Protein AF-A0AAN4Y7L7-F1 (afdb_monomer)

Sequence (118 aa):
MSIENSLHSRAEALTSLITQHASGAVANISKSRSMRSTVQERDQIQVVINACQELTALLTEPYEWIANAAWGYVDSVALSLVLCLKVHRHVPKNGGTISLVDLAAKTGSSVVLISEVF

pLDDT: mean 86.62, std 9.41, range [56.34, 96.0]

Radius of gyration: 20.12 Å; Cα contacts (8 Å, |Δi|>4): 66; chains: 1; bounding box: 51×25×45 Å

Secondary structure (DSSP, 8-state):
--HHHHHHHHHHHHHHHHHHHHHHHHHHHHH--SSS--HHHHHHHHHHHHHHHHHHHHHS-HHHHHHHHHHHHHHHHHHHHHHHTTGGGTSPTTS----HHHHHHHHT--HHHHHHH-

Nearest PDB structures (foldseek):
  7wh9-assembly1_A-2  TM=8.485E-01  e=1.392E-02  Aspergillus terreus
  6inw-assembly1_A  TM=7.658E-01  e=7.863E-02  Aspergillus flavus NRRL3357
  6zsj-assembly1_C  TM=4.741E-01  e=5.961E+00  Homo sapiens
  6zsi-assembly1_C  TM=3.749E-01  e=5.013E+00  Homo sapiens

InterPro domains:
  IPR036390 Winged helix DNA-binding domain superfamily [SSF46785] (55-110)

Structure (mmCIF, N/CA/C/O backbone):
data_AF-A0AAN4Y7L7-F1
#
_entry.id   AF-A0AAN4Y7L7-F1
#
loop_
_atom_site.group_PDB
_atom_site.id
_atom_site.type_symbol
_atom_site.label_atom_id
_atom_site.label_alt_id
_atom_site.label_comp_id
_atom_site.label_asym_id
_atom_site.label_entity_id
_atom_site.label_seq_id
_atom_site.pdbx_PDB_ins_code
_atom_site.Cartn_x
_atom_site.Cartn_y
_atom_site.Cartn_z
_atom_site.occupancy
_atom_site.B_iso_or_equiv
_atom_site.auth_seq_id
_atom_site.auth_comp_id
_atom_site.auth_asym_id
_atom_site.auth_atom_id
_atom_site.pdbx_PDB_model_num
ATOM 1 N N . MET A 1 1 ? -32.188 10.802 16.224 1.00 57.28 1 MET A N 1
ATOM 2 C CA . MET A 1 1 ? -30.718 10.920 16.111 1.00 57.28 1 MET A CA 1
ATOM 3 C C . MET A 1 1 ? -30.406 10.959 14.621 1.00 57.28 1 MET A C 1
ATOM 5 O O . MET A 1 1 ? -30.832 10.036 13.941 1.00 57.28 1 MET A O 1
ATOM 9 N N . SER A 1 2 ? -29.835 12.050 14.095 1.00 73.00 2 SER A N 1
ATOM 10 C CA . SER A 1 2 ? -29.554 12.165 12.649 1.00 73.00 2 SER A CA 1
ATOM 11 C C . SER A 1 2 ? -28.471 11.163 12.236 1.00 73.00 2 SER A C 1
ATOM 13 O O . SER A 1 2 ? -27.595 10.853 13.046 1.00 73.00 2 SER A O 1
ATOM 15 N N . ILE A 1 3 ? -28.526 10.659 11.001 1.00 72.06 3 ILE A N 1
ATOM 16 C CA . ILE A 1 3 ? -27.544 9.711 10.443 1.00 72.06 3 ILE A CA 1
ATOM 17 C C . ILE A 1 3 ? -26.128 10.304 10.515 1.00 72.06 3 ILE A C 1
ATOM 19 O O . ILE A 1 3 ? -25.196 9.614 10.915 1.00 72.06 3 ILE A O 1
ATOM 23 N N . GLU A 1 4 ? -25.985 11.604 10.262 1.00 72.69 4 GLU A N 1
ATOM 24 C CA . GLU A 1 4 ? -24.710 12.331 10.359 1.00 72.69 4 GLU A CA 1
ATOM 25 C C . GLU A 1 4 ? -24.108 12.287 11.771 1.00 72.69 4 GLU A C 1
ATOM 27 O O . GLU A 1 4 ? -22.928 11.985 11.935 1.00 72.69 4 GLU A O 1
ATOM 32 N N . ASN A 1 5 ? -24.935 12.468 12.808 1.00 74.19 5 ASN A N 1
ATOM 33 C CA . ASN A 1 5 ? -24.483 12.382 14.201 1.00 74.19 5 ASN A CA 1
ATOM 34 C C . ASN A 1 5 ? -24.025 10.962 14.570 1.00 74.19 5 ASN A C 1
ATOM 36 O O . ASN A 1 5 ? -23.200 10.794 15.465 1.00 74.19 5 ASN A O 1
ATOM 40 N N . SER A 1 6 ? -24.557 9.938 13.894 1.00 83.75 6 SER A N 1
ATOM 41 C CA . SER A 1 6 ? -24.141 8.546 14.077 1.00 83.75 6 SER A CA 1
ATOM 42 C C . SER A 1 6 ? -22.867 8.192 13.308 1.00 83.75 6 SER A C 1
ATOM 44 O O . SER A 1 6 ? -22.141 7.304 13.743 1.00 83.75 6 SER A O 1
ATOM 46 N N . LE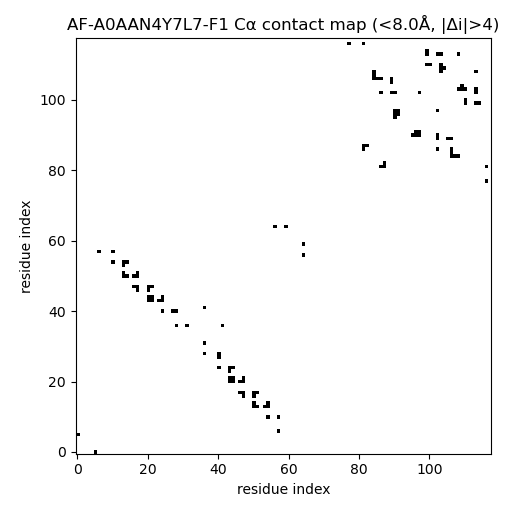U A 1 7 ? -22.607 8.821 12.161 1.00 86.06 7 LEU A N 1
ATOM 47 C CA . LEU A 1 7 ? -21.371 8.617 11.400 1.00 86.06 7 LEU A CA 1
ATOM 48 C C . LEU A 1 7 ? -20.197 9.302 12.100 1.00 86.06 7 LEU A C 1
ATOM 50 O O . LEU A 1 7 ? -19.146 8.692 12.276 1.00 86.06 7 LEU A O 1
ATOM 54 N N . HIS A 1 8 ? -20.413 10.529 12.575 1.00 88.44 8 HIS A N 1
ATOM 55 C CA . HIS A 1 8 ? -19.411 11.292 13.310 1.00 88.44 8 HIS A CA 1
ATOM 56 C C . HIS A 1 8 ? -18.961 10.567 14.587 1.00 88.44 8 HIS A C 1
ATOM 58 O O . HIS A 1 8 ? -17.769 10.339 14.775 1.00 88.44 8 HIS A O 1
ATOM 64 N N . SER A 1 9 ? -19.905 10.095 15.408 1.00 92.00 9 SER A N 1
ATOM 65 C CA . SER A 1 9 ? -19.580 9.365 16.641 1.00 92.00 9 SER A CA 1
ATOM 66 C C . SER A 1 9 ? -18.850 8.041 16.385 1.00 92.00 9 SER A C 1
ATOM 68 O O . SER A 1 9 ? -17.968 7.656 17.153 1.00 92.00 9 SER A O 1
ATOM 70 N N . ARG A 1 10 ? -19.173 7.345 15.286 1.00 92.00 10 ARG A N 1
ATOM 71 C CA . ARG A 1 10 ? -18.453 6.134 14.864 1.00 92.00 10 ARG A CA 1
ATOM 72 C C . ARG A 1 10 ? -17.027 6.442 14.414 1.00 92.00 10 ARG A C 1
ATOM 74 O O . ARG A 1 10 ? -16.114 5.716 14.799 1.00 92.00 10 ARG A O 1
ATOM 81 N N . ALA A 1 11 ? -16.821 7.513 13.649 1.00 92.56 11 ALA A N 1
ATOM 82 C CA . ALA A 1 11 ? -15.489 7.937 13.224 1.00 92.56 11 ALA A CA 1
ATOM 83 C C . ALA A 1 11 ? -14.602 8.319 14.423 1.00 92.56 11 ALA A C 1
ATOM 85 O O . ALA A 1 11 ? -13.437 7.916 14.489 1.00 92.56 11 ALA A O 1
ATOM 86 N N . GLU A 1 12 ? -15.158 9.028 15.409 1.00 94.06 12 GLU A N 1
ATOM 87 C CA . GLU A 1 12 ? -14.462 9.363 16.658 1.00 94.06 12 GLU A CA 1
ATOM 88 C C . GLU A 1 12 ? -14.079 8.111 17.457 1.00 94.06 12 GLU A C 1
ATOM 90 O O . GLU A 1 12 ? -12.934 7.983 17.899 1.00 94.06 12 GLU A O 1
ATOM 95 N N . ALA A 1 13 ? -15.003 7.156 17.599 1.00 93.75 13 ALA A N 1
ATOM 96 C CA . ALA A 1 13 ? -14.748 5.903 18.304 1.00 93.75 13 ALA A CA 1
ATOM 97 C C . ALA A 1 13 ? -13.625 5.086 17.641 1.00 93.75 13 ALA A C 1
ATOM 99 O O . ALA A 1 13 ? -12.712 4.621 18.328 1.00 93.75 13 ALA A O 1
ATOM 100 N N . LEU A 1 14 ? -13.646 4.962 16.310 1.00 94.19 14 LEU A N 1
ATOM 101 C CA . LEU A 1 14 ? -12.600 4.273 15.547 1.00 94.19 14 LEU A CA 1
ATOM 102 C C . LEU A 1 14 ? -11.245 4.975 15.685 1.00 94.19 14 LEU A C 1
ATOM 104 O O . LEU A 1 14 ? -10.235 4.320 15.933 1.00 94.19 14 LEU A O 1
ATOM 108 N N . THR A 1 15 ? -11.220 6.307 15.615 1.00 93.75 15 THR A N 1
ATOM 109 C CA . THR A 1 15 ? -9.993 7.107 15.782 1.00 93.75 15 THR A CA 1
ATOM 110 C C . THR A 1 15 ? -9.391 6.946 17.180 1.00 93.75 15 THR A C 1
ATOM 112 O O . THR A 1 15 ? -8.173 6.797 17.332 1.00 93.75 15 THR A O 1
ATOM 115 N N . SER A 1 16 ? -10.236 6.931 18.214 1.00 94.06 16 SER A N 1
ATOM 116 C CA . SER A 1 16 ? -9.814 6.686 19.597 1.00 94.06 16 SER A CA 1
ATOM 117 C C . SER A 1 16 ? -9.188 5.297 19.752 1.00 94.06 16 SER A C 1
ATOM 119 O O . SER A 1 16 ? -8.088 5.158 20.294 1.00 94.06 16 SER A O 1
ATOM 121 N N . LEU A 1 17 ? -9.836 4.278 19.184 1.00 93.06 17 LEU A N 1
ATOM 122 C CA . LEU A 1 17 ? -9.386 2.891 19.239 1.00 93.06 17 LEU A CA 1
ATOM 123 C C . LEU A 1 17 ? -8.055 2.692 18.492 1.00 93.06 17 LEU A C 1
ATOM 125 O O . LEU A 1 17 ? -7.135 2.079 19.041 1.00 93.06 17 LEU A O 1
ATOM 129 N N . ILE A 1 18 ? -7.897 3.288 17.305 1.00 93.88 18 ILE A N 1
ATOM 130 C CA . ILE A 1 18 ? -6.621 3.321 16.569 1.00 93.88 18 ILE A CA 1
ATOM 131 C C . ILE A 1 18 ? -5.523 3.929 17.446 1.00 93.88 18 ILE A C 1
ATOM 133 O O . ILE A 1 18 ? -4.469 3.322 17.626 1.00 93.88 18 ILE A O 1
ATOM 137 N N . THR A 1 19 ? -5.778 5.096 18.039 1.00 92.94 19 THR A N 1
ATOM 138 C CA . THR A 1 19 ? -4.787 5.826 18.845 1.00 92.94 19 THR A CA 1
ATOM 139 C C . THR A 1 19 ? -4.348 5.023 20.072 1.00 92.94 19 THR A C 1
ATOM 141 O O . THR A 1 19 ? -3.149 4.912 20.354 1.00 92.94 19 THR A O 1
ATOM 144 N N . GLN A 1 20 ? -5.302 4.420 20.787 1.00 90.62 20 GLN A N 1
ATOM 145 C CA . GLN A 1 20 ? -5.043 3.630 21.990 1.00 90.62 20 GLN A CA 1
ATOM 146 C C . GLN A 1 20 ? -4.214 2.379 21.677 1.00 90.62 20 GLN A C 1
ATOM 148 O O . GLN A 1 20 ? -3.202 2.116 22.335 1.00 90.62 20 GLN A O 1
ATOM 153 N N . HIS A 1 21 ? -4.620 1.610 20.666 1.00 88.88 21 HIS A N 1
ATOM 154 C CA . HIS A 1 21 ? -3.964 0.349 20.332 1.00 88.88 21 HIS A CA 1
ATOM 155 C C . HIS A 1 21 ? -2.628 0.553 19.610 1.00 88.88 21 HIS A C 1
ATOM 157 O O . HIS A 1 21 ? -1.685 -0.187 19.888 1.00 88.88 21 HIS A O 1
ATOM 163 N N . ALA A 1 22 ? -2.490 1.586 18.772 1.00 89.00 22 ALA A N 1
ATOM 164 C CA . ALA A 1 22 ? -1.215 1.931 18.143 1.00 89.00 22 ALA A CA 1
ATOM 165 C C . ALA A 1 22 ? -0.172 2.353 19.187 1.00 89.00 22 ALA A C 1
ATOM 167 O O . ALA A 1 22 ? 0.959 1.869 19.159 1.00 89.00 22 ALA A O 1
ATOM 168 N N . SER A 1 23 ? -0.561 3.181 20.163 1.00 85.56 23 SER A N 1
ATOM 169 C CA . SER A 1 23 ? 0.328 3.582 21.262 1.00 85.56 23 SER A CA 1
ATOM 170 C C . SER A 1 23 ? 0.777 2.379 22.100 1.00 85.56 23 SER A C 1
ATOM 172 O O . SER A 1 23 ? 1.958 2.257 22.433 1.00 85.56 23 SER A O 1
ATOM 174 N N . GLY A 1 24 ? -0.145 1.455 22.397 1.00 79.88 24 GLY A N 1
ATOM 175 C CA . GLY A 1 24 ? 0.162 0.200 23.090 1.00 79.88 24 GLY A CA 1
ATOM 176 C C . GLY A 1 24 ? 1.133 -0.689 22.308 1.00 79.88 24 GLY A C 1
ATOM 177 O O . GLY A 1 24 ? 2.124 -1.157 22.872 1.00 79.88 24 GLY A O 1
ATOM 178 N N . ALA A 1 25 ? 0.903 -0.852 21.003 1.00 80.44 25 ALA A N 1
ATOM 179 C CA . ALA A 1 25 ? 1.765 -1.641 20.129 1.00 80.44 25 ALA A CA 1
ATOM 180 C C . ALA A 1 25 ? 3.182 -1.051 20.046 1.00 80.44 25 ALA A C 1
ATOM 182 O O . ALA A 1 25 ? 4.160 -1.777 20.215 1.00 80.44 25 ALA A O 1
ATOM 183 N N . VAL A 1 26 ? 3.313 0.269 19.874 1.00 82.06 26 VAL A N 1
ATOM 184 C CA . VAL A 1 26 ? 4.614 0.961 19.825 1.00 82.06 26 VAL A CA 1
ATOM 185 C C . VAL A 1 26 ? 5.377 0.810 21.143 1.00 82.06 26 VAL A C 1
ATOM 187 O O . VAL A 1 26 ? 6.579 0.522 21.136 1.00 82.06 26 VAL A O 1
ATOM 190 N N . ALA A 1 27 ? 4.696 0.949 22.283 1.00 79.81 27 ALA A N 1
ATOM 191 C CA . ALA A 1 27 ? 5.309 0.772 23.597 1.00 79.81 27 ALA A CA 1
ATOM 192 C C . ALA A 1 27 ? 5.824 -0.662 23.820 1.00 79.81 27 ALA A C 1
ATOM 194 O O . ALA A 1 27 ? 6.870 -0.845 24.446 1.00 79.81 27 ALA A O 1
ATOM 195 N N . ASN A 1 28 ? 5.118 -1.667 23.299 1.00 74.00 28 ASN A N 1
ATOM 196 C CA . ASN A 1 28 ? 5.505 -3.074 23.400 1.00 74.00 28 ASN A CA 1
ATOM 197 C C . ASN A 1 28 ? 6.671 -3.415 22.460 1.00 74.00 28 ASN A C 1
ATOM 199 O O . ASN A 1 28 ? 7.673 -3.964 22.916 1.00 74.00 28 ASN A O 1
ATOM 203 N N . ILE A 1 29 ? 6.622 -2.963 21.201 1.00 73.94 29 ILE A N 1
ATOM 204 C CA . ILE A 1 29 ? 7.714 -3.123 20.224 1.00 73.94 29 ILE A CA 1
ATOM 205 C C . ILE A 1 29 ? 9.013 -2.491 20.741 1.00 73.94 29 ILE A C 1
ATOM 207 O O . ILE A 1 29 ? 10.087 -3.068 20.596 1.00 73.94 29 ILE A O 1
ATOM 211 N N . SER A 1 30 ? 8.922 -1.335 21.406 1.00 68.75 30 SER A N 1
ATOM 212 C CA . SER A 1 30 ? 10.088 -0.635 21.964 1.00 68.75 30 SER A CA 1
ATOM 213 C C . SER A 1 30 ? 10.741 -1.382 23.138 1.00 68.75 30 SER A C 1
ATOM 215 O O . SER A 1 30 ? 11.923 -1.185 23.417 1.00 68.75 30 SER A O 1
ATOM 217 N N . LYS A 1 31 ? 9.987 -2.240 23.839 1.00 68.69 31 LYS A N 1
ATOM 218 C CA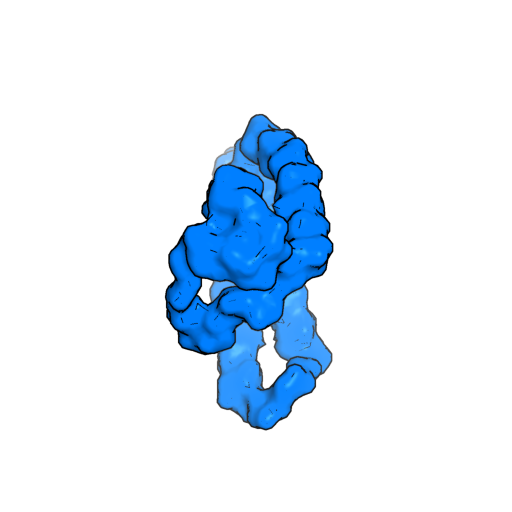 . LYS A 1 31 ? 10.472 -3.068 24.960 1.00 68.69 31 LYS A CA 1
ATOM 219 C C . LYS A 1 31 ? 10.955 -4.447 24.499 1.00 68.69 31 LYS A C 1
ATOM 221 O O . LYS A 1 31 ? 11.840 -5.032 25.127 1.00 68.69 31 LYS A O 1
ATOM 226 N N . SER A 1 32 ? 10.403 -4.959 23.404 1.00 61.59 32 SER A N 1
ATOM 227 C CA . SER A 1 32 ? 10.725 -6.264 22.831 1.00 61.59 32 SER A CA 1
ATOM 228 C C . SER A 1 32 ? 12.052 -6.221 22.057 1.00 61.59 32 SER A C 1
ATOM 230 O O . SER A 1 32 ? 12.125 -5.779 20.918 1.00 61.59 32 SER A O 1
ATOM 232 N N . ARG A 1 33 ? 13.138 -6.748 22.645 1.00 56.97 33 ARG A N 1
ATOM 233 C CA . ARG A 1 33 ? 14.476 -6.858 22.006 1.00 56.97 33 ARG A CA 1
ATOM 234 C C . ARG A 1 33 ? 14.573 -7.941 20.911 1.00 56.97 33 ARG A C 1
ATOM 236 O O . ARG A 1 33 ? 15.670 -8.266 20.463 1.00 56.97 33 ARG A O 1
ATOM 243 N N . SER A 1 34 ? 13.449 -8.545 20.528 1.00 57.97 34 SER A N 1
ATOM 244 C CA . SER A 1 34 ? 13.355 -9.704 19.637 1.00 57.97 34 SER A CA 1
ATOM 245 C C . SER A 1 34 ? 12.479 -9.372 18.432 1.00 57.97 34 SER A C 1
ATOM 247 O O . SER A 1 34 ? 11.384 -8.848 18.592 1.00 57.97 34 SER A O 1
ATOM 249 N N . MET A 1 35 ? 12.918 -9.756 17.228 1.00 56.34 35 MET A N 1
ATOM 250 C CA . MET A 1 35 ? 12.135 -9.658 15.981 1.00 56.34 35 MET A CA 1
ATOM 251 C C . MET A 1 35 ? 10.846 -10.504 15.985 1.00 56.34 35 MET A C 1
ATOM 253 O O . MET A 1 35 ? 10.070 -10.462 15.030 1.00 56.34 35 MET A O 1
ATOM 257 N N . ARG A 1 36 ? 10.611 -11.312 17.027 1.00 57.53 36 ARG A N 1
ATOM 258 C CA . ARG A 1 36 ? 9.393 -12.108 17.175 1.00 57.53 36 ARG A CA 1
ATOM 259 C C . ARG A 1 36 ? 8.373 -11.335 17.995 1.00 57.53 36 ARG A C 1
ATOM 261 O O . ARG A 1 36 ? 8.463 -11.299 19.218 1.00 57.53 36 ARG A O 1
ATOM 268 N N . SER A 1 37 ? 7.396 -10.772 17.292 1.00 63.06 37 SER A N 1
ATOM 269 C CA . SER A 1 37 ? 6.251 -10.138 17.930 1.00 63.06 37 SER A CA 1
ATOM 270 C C . SER A 1 37 ? 5.486 -11.138 18.804 1.00 63.06 37 SER A C 1
ATOM 272 O O . SER A 1 37 ? 5.278 -12.290 18.397 1.00 63.06 37 SER A O 1
ATOM 274 N N . THR A 1 38 ? 5.105 -10.713 20.009 1.00 75.50 38 THR A N 1
ATOM 275 C CA . THR A 1 38 ? 4.286 -11.524 20.922 1.00 75.50 38 THR A CA 1
ATOM 276 C C . THR A 1 38 ? 2.860 -11.672 20.381 1.00 75.50 38 THR A C 1
ATOM 278 O O . THR A 1 38 ? 2.414 -10.879 19.556 1.00 75.50 38 THR A O 1
ATOM 281 N N . VAL A 1 39 ? 2.117 -12.691 20.830 1.00 76.81 39 VAL A N 1
ATOM 282 C CA . VAL A 1 39 ? 0.702 -12.870 20.434 1.00 76.81 39 VAL A CA 1
ATOM 283 C C . VAL A 1 39 ? -0.108 -11.604 20.743 1.00 76.81 39 VAL A C 1
ATOM 285 O O . VAL A 1 39 ? -0.818 -11.105 19.881 1.00 76.81 39 VAL A O 1
ATOM 288 N N . GLN A 1 40 ? 0.119 -11.009 21.916 1.00 78.12 40 GLN A N 1
ATOM 289 C CA . GLN A 1 40 ? -0.550 -9.785 22.354 1.00 78.12 40 GLN A CA 1
ATOM 290 C C . GLN A 1 40 ? -0.248 -8.566 21.465 1.00 78.12 40 GLN A C 1
ATOM 292 O O . GLN A 1 40 ? -1.134 -7.755 21.209 1.00 78.12 40 GLN A O 1
ATOM 297 N N . GLU A 1 41 ? 0.985 -8.420 20.979 1.00 79.00 41 GLU A N 1
ATOM 298 C CA . GLU A 1 41 ? 1.341 -7.354 20.034 1.00 79.00 41 GLU A CA 1
ATOM 299 C C . GLU A 1 41 ? 0.650 -7.540 18.680 1.00 79.00 41 GLU A C 1
ATOM 301 O O . GLU A 1 41 ? 0.149 -6.572 18.111 1.00 79.00 41 GLU A O 1
ATOM 306 N N . ARG A 1 42 ? 0.581 -8.778 18.172 1.00 82.31 42 ARG A N 1
ATOM 307 C CA . ARG A 1 42 ? -0.133 -9.078 16.922 1.00 82.31 42 ARG A CA 1
ATOM 308 C C . ARG A 1 42 ? -1.616 -8.773 17.037 1.00 82.31 42 ARG A C 1
ATOM 310 O O . ARG A 1 42 ? -2.170 -8.184 16.115 1.00 82.31 42 ARG A O 1
ATOM 317 N N . ASP A 1 43 ? -2.225 -9.110 18.167 1.00 86.56 43 ASP A N 1
ATOM 318 C CA . ASP A 1 43 ? -3.633 -8.816 18.422 1.00 86.56 43 ASP A CA 1
ATOM 319 C C . ASP A 1 43 ? -3.876 -7.300 18.454 1.00 86.56 43 ASP A C 1
ATOM 321 O O . ASP A 1 43 ? -4.805 -6.808 17.818 1.00 86.56 43 ASP A O 1
ATOM 325 N N . GLN A 1 44 ? -3.002 -6.529 19.115 1.00 85.19 44 GLN A N 1
ATOM 326 C CA . GLN A 1 44 ? -3.088 -5.063 19.112 1.00 85.19 44 GLN A CA 1
ATOM 327 C C . GLN A 1 44 ? -2.936 -4.472 17.707 1.00 85.19 44 GLN A C 1
ATOM 329 O O . GLN A 1 44 ? -3.708 -3.591 17.335 1.00 85.19 44 GLN A O 1
ATOM 334 N N . ILE A 1 45 ? -1.982 -4.967 16.916 1.00 87.62 45 ILE A N 1
ATOM 335 C CA . ILE A 1 45 ? -1.785 -4.536 15.525 1.00 87.62 45 ILE A CA 1
ATOM 336 C C . ILE A 1 45 ? -3.013 -4.877 14.676 1.00 87.62 45 ILE A C 1
ATOM 338 O O . ILE A 1 45 ? -3.472 -4.037 13.907 1.00 87.62 45 ILE A O 1
ATOM 342 N N . GLN A 1 46 ? -3.586 -6.071 14.833 1.00 90.56 46 GLN A N 1
ATOM 343 C CA . GLN A 1 46 ? -4.763 -6.483 14.071 1.00 90.56 46 GLN A CA 1
ATOM 344 C C . GLN A 1 46 ? -5.984 -5.617 14.394 1.00 90.56 46 GLN A C 1
ATOM 346 O O . GLN A 1 46 ? -6.732 -5.251 13.490 1.00 90.56 46 GLN A O 1
ATOM 351 N N . VAL A 1 47 ? -6.165 -5.244 15.664 1.00 92.00 47 VAL A N 1
ATOM 352 C CA . VAL A 1 47 ? -7.221 -4.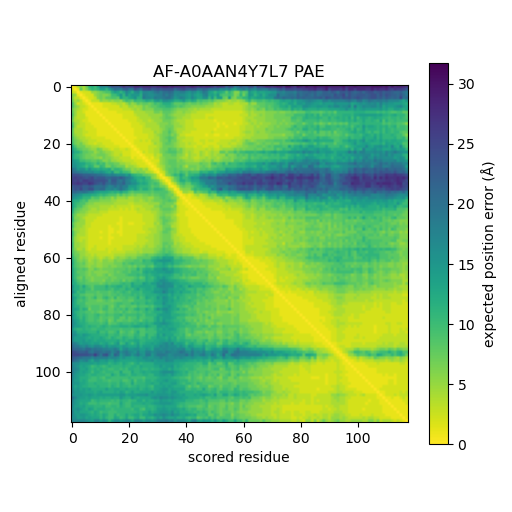314 16.086 1.00 92.00 47 VAL A CA 1
ATOM 353 C C . VAL A 1 47 ? -7.058 -2.950 15.407 1.00 92.00 47 VAL A C 1
ATOM 355 O O . VAL A 1 47 ? -8.037 -2.413 14.892 1.00 92.00 47 VAL A O 1
ATOM 358 N N . VAL A 1 48 ? -5.831 -2.423 15.326 1.00 92.88 48 VAL A N 1
ATOM 359 C CA . VAL A 1 48 ? -5.545 -1.174 14.595 1.00 92.88 48 VAL A CA 1
ATOM 360 C C . VAL A 1 48 ? -5.864 -1.317 13.108 1.00 92.88 48 VAL A C 1
ATOM 362 O O . VAL A 1 48 ? -6.534 -0.454 12.552 1.00 92.88 48 VAL A O 1
ATOM 365 N N . ILE A 1 49 ? -5.426 -2.406 12.467 1.00 92.88 49 ILE A N 1
ATOM 366 C CA . ILE A 1 49 ? -5.681 -2.656 11.040 1.00 92.88 49 ILE A CA 1
ATOM 367 C C . ILE A 1 49 ? -7.184 -2.664 10.756 1.00 92.88 49 ILE A C 1
ATOM 369 O O . ILE A 1 49 ? -7.636 -1.953 9.861 1.00 92.88 49 ILE A O 1
ATOM 373 N N . ASN A 1 50 ? -7.956 -3.422 11.535 1.00 94.06 50 ASN A N 1
ATOM 374 C CA . ASN A 1 50 ? -9.399 -3.537 11.342 1.00 94.06 50 ASN A CA 1
ATOM 375 C C . ASN A 1 50 ? -10.100 -2.185 11.531 1.00 94.06 50 ASN A C 1
ATOM 377 O O . ASN A 1 50 ? -10.973 -1.827 10.745 1.00 94.06 50 ASN A O 1
ATOM 381 N N . ALA A 1 51 ? -9.695 -1.412 12.541 1.00 92.94 51 ALA A N 1
ATOM 382 C CA . ALA A 1 51 ? -10.277 -0.101 12.801 1.00 92.94 51 ALA A CA 1
ATOM 383 C C . ALA A 1 51 ? -9.936 0.922 11.709 1.00 92.94 51 ALA A C 1
ATOM 385 O O . ALA A 1 51 ? -10.802 1.696 11.311 1.00 92.94 51 ALA A O 1
ATOM 386 N N . CYS A 1 52 ? -8.710 0.896 11.176 1.00 94.12 52 CYS A N 1
ATOM 387 C CA . CYS A 1 52 ? -8.340 1.698 10.012 1.00 94.12 52 CYS A CA 1
ATOM 388 C C . CYS A 1 52 ? -9.172 1.314 8.785 1.00 94.12 52 CYS A C 1
ATOM 390 O O . CYS A 1 52 ? -9.678 2.196 8.103 1.00 94.12 52 CYS A O 1
ATOM 392 N N . GLN A 1 53 ? -9.355 0.016 8.523 1.00 91.44 53 GLN A N 1
ATOM 393 C CA . GLN A 1 53 ? -10.175 -0.461 7.405 1.00 91.44 53 GLN A CA 1
ATOM 394 C C . GLN A 1 53 ? -11.637 -0.023 7.536 1.00 91.44 53 GLN A C 1
ATOM 396 O O . GLN A 1 53 ? -12.221 0.435 6.556 1.00 91.44 53 GLN A O 1
ATOM 401 N N . GLU A 1 54 ? -12.221 -0.122 8.734 1.00 92.50 54 GLU A N 1
ATOM 402 C CA . GLU A 1 54 ? -13.588 0.346 8.978 1.00 92.50 54 GLU A CA 1
ATOM 403 C C . GLU A 1 54 ? -13.694 1.867 8.826 1.00 92.50 54 GLU A C 1
ATOM 405 O O . GLU A 1 54 ? -14.641 2.353 8.211 1.00 92.50 54 GLU A O 1
ATOM 410 N N . LEU A 1 55 ? -12.709 2.622 9.321 1.00 92.62 55 LEU A N 1
ATOM 411 C CA . LEU A 1 55 ? -12.681 4.075 9.178 1.00 92.62 55 LEU A CA 1
ATOM 412 C C . LEU A 1 55 ? -12.558 4.489 7.708 1.00 92.62 55 LEU A C 1
ATOM 414 O O . LEU A 1 55 ? -13.284 5.374 7.269 1.00 92.62 55 LEU A O 1
ATOM 418 N N . THR A 1 56 ? -11.702 3.825 6.926 1.00 90.25 56 THR A N 1
ATOM 419 C CA . THR A 1 56 ? -11.620 4.035 5.476 1.00 90.25 56 THR A CA 1
ATOM 420 C C . THR A 1 56 ? -12.964 3.737 4.820 1.00 90.25 56 THR A C 1
ATOM 422 O O . THR A 1 56 ? -13.488 4.591 4.121 1.00 90.25 56 THR A O 1
ATOM 425 N N . ALA A 1 57 ? -13.584 2.590 5.104 1.00 87.88 57 ALA A N 1
ATOM 426 C CA . ALA A 1 57 ? -14.889 2.247 4.537 1.00 87.88 57 ALA A CA 1
ATOM 427 C C . ALA A 1 57 ? -16.004 3.240 4.918 1.00 87.88 57 AL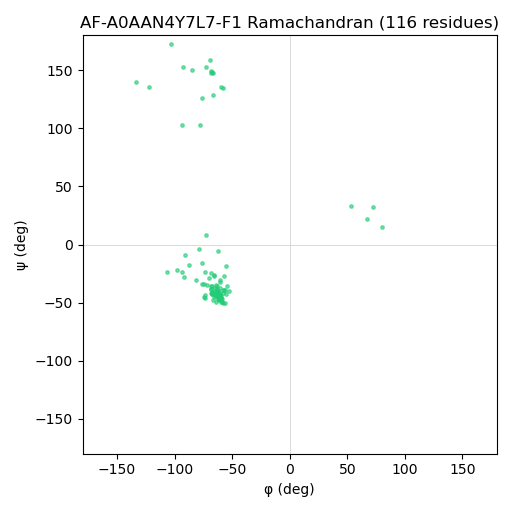A A C 1
ATOM 429 O O . ALA A 1 57 ? -16.938 3.430 4.145 1.00 87.88 57 ALA A O 1
ATOM 430 N N . LEU A 1 58 ? -15.915 3.864 6.096 1.00 90.00 58 LEU A N 1
ATOM 431 C CA . LEU A 1 58 ? -16.865 4.875 6.561 1.00 90.00 58 LEU A CA 1
ATOM 432 C C . LEU A 1 58 ? -16.690 6.225 5.850 1.00 90.00 58 LEU A C 1
ATOM 434 O O . LEU A 1 58 ? -17.670 6.944 5.676 1.00 90.00 58 LEU A O 1
ATOM 438 N N . LEU A 1 59 ? -15.450 6.580 5.503 1.00 89.00 59 LEU A N 1
ATOM 439 C CA . LEU A 1 59 ? -15.083 7.889 4.953 1.00 89.00 59 LEU A CA 1
ATOM 440 C C . LEU A 1 59 ? -14.964 7.904 3.425 1.00 89.00 59 LEU A C 1
ATOM 442 O O . LEU A 1 59 ? -15.016 8.976 2.833 1.00 89.00 59 LEU A O 1
ATOM 446 N N . THR A 1 60 ? -14.760 6.750 2.790 1.00 89.00 60 THR A N 1
ATOM 447 C CA . THR A 1 60 ? -14.619 6.637 1.337 1.00 89.00 60 THR A CA 1
ATOM 448 C C . THR A 1 60 ? -15.978 6.748 0.661 1.00 89.00 60 THR A C 1
ATOM 450 O O . THR A 1 60 ? -16.899 5.981 0.951 1.00 89.00 60 THR A O 1
ATOM 453 N N . GLU A 1 61 ? -16.087 7.664 -0.295 1.00 88.75 61 GLU A N 1
ATOM 454 C CA . GLU A 1 61 ? -17.297 7.790 -1.099 1.00 88.75 61 GLU A CA 1
ATOM 455 C C . GLU A 1 61 ? -17.486 6.550 -1.995 1.00 88.75 61 GLU A C 1
ATOM 457 O O . GLU A 1 61 ? -16.506 5.974 -2.481 1.00 88.75 61 GLU A O 1
ATOM 462 N N . PRO A 1 62 ? -18.725 6.124 -2.305 1.00 85.56 62 PRO A N 1
ATOM 463 C CA . PRO A 1 62 ? -18.958 4.901 -3.077 1.00 85.56 62 PRO A CA 1
ATOM 464 C C . PRO A 1 62 ? -18.225 4.845 -4.427 1.00 85.56 62 PRO A C 1
ATOM 466 O O . PRO A 1 62 ? -17.769 3.779 -4.843 1.00 85.56 62 PRO A O 1
ATOM 469 N N . TYR A 1 63 ? -18.081 5.983 -5.115 1.00 87.06 63 TYR A N 1
ATOM 470 C CA . TYR A 1 63 ? -17.364 6.047 -6.393 1.00 87.06 63 TYR A CA 1
ATOM 471 C C . TYR A 1 63 ? -15.847 5.888 -6.222 1.00 87.06 63 TYR A C 1
ATOM 473 O O . TYR A 1 63 ? -15.204 5.249 -7.054 1.00 87.06 63 TYR A O 1
ATOM 481 N N . GLU A 1 64 ? -15.282 6.409 -5.131 1.00 89.44 64 GLU A N 1
ATOM 482 C CA . GLU A 1 64 ? -13.871 6.227 -4.784 1.00 89.44 64 GLU A CA 1
ATOM 483 C C . GLU A 1 64 ? -13.595 4.773 -4.414 1.00 89.44 64 GLU A C 1
ATOM 485 O O . GLU A 1 64 ? -12.576 4.219 -4.817 1.00 89.44 64 GLU A O 1
ATOM 490 N N . TRP A 1 65 ? -14.523 4.116 -3.712 1.00 84.88 65 TRP A N 1
ATOM 491 C CA . TRP A 1 65 ? -14.386 2.701 -3.370 1.00 84.88 65 TRP A CA 1
ATOM 492 C C . TRP A 1 65 ? -14.306 1.821 -4.622 1.00 84.88 65 TRP A C 1
ATOM 494 O O . TRP A 1 65 ? -13.411 0.982 -4.733 1.00 84.88 65 TRP A O 1
ATOM 504 N N . ILE A 1 66 ? -15.195 2.047 -5.596 1.00 85.19 66 ILE A N 1
ATOM 505 C CA . ILE A 1 66 ? -15.186 1.317 -6.873 1.00 85.19 66 ILE A CA 1
ATOM 506 C C . ILE A 1 66 ? -13.897 1.606 -7.652 1.00 85.19 66 ILE A C 1
ATOM 508 O O . ILE A 1 66 ? -13.291 0.680 -8.195 1.00 85.19 66 ILE A O 1
ATOM 512 N N . ALA A 1 67 ? -13.455 2.866 -7.690 1.00 86.31 67 ALA A N 1
ATOM 513 C CA . ALA A 1 67 ? -12.207 3.239 -8.347 1.00 86.31 67 ALA A CA 1
ATOM 514 C C . ALA A 1 67 ? -10.998 2.550 -7.695 1.00 86.31 67 ALA A C 1
ATOM 516 O O . ALA A 1 67 ? -10.198 1.939 -8.396 1.00 86.31 67 ALA A O 1
ATOM 517 N N . ASN A 1 68 ? -10.897 2.569 -6.365 1.00 85.44 68 ASN A N 1
ATOM 518 C CA . ASN A 1 68 ? -9.823 1.912 -5.616 1.00 85.44 68 ASN A CA 1
ATOM 519 C C . ASN A 1 68 ? -9.820 0.395 -5.839 1.00 85.44 68 ASN A C 1
ATOM 521 O O . ASN A 1 68 ? -8.762 -0.203 -6.034 1.00 85.44 68 ASN A O 1
ATOM 525 N N . ALA A 1 69 ? -10.998 -0.234 -5.874 1.00 84.06 69 ALA A N 1
ATOM 526 C CA . ALA A 1 69 ? -11.118 -1.653 -6.189 1.00 84.06 69 ALA A CA 1
ATOM 527 C C . ALA A 1 69 ? -10.621 -1.973 -7.612 1.00 84.06 69 ALA A C 1
ATOM 529 O O . ALA A 1 69 ? -9.938 -2.977 -7.810 1.00 84.06 69 ALA A O 1
ATOM 530 N N . ALA A 1 70 ? -10.918 -1.115 -8.593 1.00 85.00 70 ALA A N 1
ATOM 531 C CA . ALA A 1 70 ? -10.418 -1.261 -9.959 1.00 85.00 70 ALA A CA 1
ATOM 532 C C . ALA A 1 70 ? -8.893 -1.053 -10.047 1.00 85.00 70 ALA A C 1
ATOM 534 O O . ALA A 1 70 ? -8.204 -1.823 -10.720 1.00 85.00 70 ALA A O 1
ATOM 535 N N . TRP A 1 71 ? -8.352 -0.070 -9.321 1.00 86.56 71 TRP A N 1
ATOM 536 C CA . TRP A 1 71 ? -6.911 0.181 -9.234 1.00 86.56 71 TRP A CA 1
ATOM 537 C C . TRP A 1 71 ? -6.140 -0.950 -8.551 1.00 86.56 71 TRP A C 1
ATOM 539 O O . TRP A 1 71 ? -4.995 -1.202 -8.917 1.00 86.56 71 TRP A O 1
ATOM 549 N N . GLY A 1 72 ? -6.775 -1.722 -7.666 1.00 86.62 72 GLY A N 1
ATOM 550 C CA . GLY A 1 72 ? -6.141 -2.877 -7.022 1.00 86.62 72 GLY A CA 1
ATOM 551 C C . GLY A 1 72 ? -5.596 -3.930 -8.003 1.00 86.62 72 GLY A C 1
ATOM 552 O O . GLY A 1 72 ? -4.618 -4.615 -7.698 1.00 86.62 72 GLY A O 1
ATOM 553 N N . TYR A 1 73 ? -6.166 -4.049 -9.211 1.00 86.56 73 TYR A N 1
ATOM 554 C CA . TYR A 1 73 ? -5.582 -4.894 -10.262 1.00 86.56 73 TYR A CA 1
ATOM 555 C C . TYR A 1 73 ? -4.250 -4.334 -10.780 1.00 86.56 73 TYR A C 1
ATOM 557 O O . TYR A 1 73 ? -3.295 -5.089 -10.971 1.00 86.56 73 TYR A O 1
ATOM 565 N N . VAL A 1 74 ? -4.172 -3.015 -10.973 1.00 88.12 74 VAL A N 1
ATOM 566 C CA . VAL A 1 74 ? -2.953 -2.327 -11.420 1.00 88.12 74 VAL A CA 1
ATOM 567 C C . VAL A 1 74 ? -1.845 -2.494 -10.382 1.00 88.12 74 VAL A C 1
ATOM 569 O O . VAL A 1 74 ? -0.734 -2.866 -10.756 1.00 88.12 74 VAL A O 1
ATOM 572 N N . ASP A 1 75 ? -2.165 -2.365 -9.092 1.00 90.69 75 ASP A N 1
ATOM 573 C CA . ASP A 1 75 ? -1.219 -2.630 -7.999 1.00 90.69 75 ASP A CA 1
ATOM 574 C C . ASP A 1 75 ? -0.672 -4.063 -8.048 1.00 90.69 75 ASP A C 1
ATOM 576 O O . ASP A 1 75 ? 0.525 -4.296 -7.870 1.00 90.69 75 ASP A O 1
ATOM 580 N N . SER A 1 76 ? -1.533 -5.045 -8.334 1.00 90.69 76 SER A N 1
ATOM 581 C CA . SER A 1 76 ? -1.124 -6.448 -8.454 1.00 90.69 76 SER A CA 1
ATOM 582 C C . SER A 1 76 ? -0.158 -6.672 -9.623 1.00 90.69 76 SER A C 1
ATOM 584 O O . SER A 1 76 ? 0.859 -7.357 -9.470 1.00 90.69 76 SER A O 1
ATOM 586 N N . VAL A 1 77 ? -0.431 -6.059 -10.778 1.00 91.38 77 VAL A N 1
ATOM 587 C CA . VAL A 1 77 ? 0.446 -6.124 -11.956 1.00 91.38 77 VAL A CA 1
ATOM 588 C C . VAL A 1 77 ? 1.778 -5.423 -11.684 1.00 91.38 77 VAL A C 1
ATOM 590 O O . VAL A 1 77 ? 2.831 -6.001 -11.966 1.00 91.38 77 VAL A O 1
ATOM 593 N N . ALA A 1 78 ? 1.755 -4.233 -11.082 1.00 91.94 78 ALA A N 1
ATOM 594 C CA . ALA A 1 78 ? 2.953 -3.496 -10.690 1.00 91.94 78 ALA A CA 1
ATOM 595 C C . ALA A 1 78 ? 3.818 -4.317 -9.720 1.00 91.94 78 ALA A C 1
ATOM 597 O O . ALA A 1 78 ? 5.018 -4.491 -9.949 1.00 91.94 78 ALA A O 1
ATOM 598 N N . LEU A 1 79 ? 3.213 -4.924 -8.693 1.00 93.50 79 LEU A N 1
ATOM 599 C CA . LEU A 1 79 ? 3.912 -5.800 -7.751 1.00 93.50 79 LEU A CA 1
ATOM 600 C C . LEU A 1 79 ? 4.529 -7.016 -8.458 1.00 93.50 79 LEU A C 1
ATOM 602 O O . LEU A 1 79 ? 5.685 -7.364 -8.204 1.00 93.50 79 LEU A O 1
ATOM 606 N N . SER A 1 80 ? 3.787 -7.648 -9.371 1.00 94.19 80 SER A N 1
ATOM 607 C CA . SER A 1 80 ? 4.299 -8.766 -10.165 1.00 94.19 80 SER A CA 1
ATOM 608 C C . SER A 1 80 ? 5.513 -8.347 -10.996 1.00 94.19 80 SER A C 1
ATOM 610 O O . SER A 1 80 ? 6.522 -9.051 -11.002 1.00 94.19 80 SER A O 1
ATOM 612 N N . LEU A 1 81 ? 5.466 -7.182 -11.648 1.00 93.19 81 LEU A N 1
ATOM 613 C CA . LEU A 1 81 ? 6.589 -6.636 -12.413 1.00 93.19 81 LEU A CA 1
ATOM 614 C C . LEU A 1 81 ? 7.805 -6.354 -11.522 1.00 93.19 81 LEU A C 1
ATOM 616 O O . LEU A 1 81 ? 8.915 -6.769 -11.858 1.00 93.19 81 LEU A O 1
ATOM 620 N N . VAL A 1 82 ? 7.609 -5.736 -10.355 1.00 93.88 82 VAL A N 1
ATOM 621 C CA . VAL A 1 82 ? 8.661 -5.481 -9.351 1.00 93.88 82 VAL A CA 1
ATOM 622 C C . VAL A 1 82 ? 9.356 -6.777 -8.920 1.00 93.88 82 VAL A C 1
ATOM 624 O O . VAL A 1 82 ? 10.581 -6.804 -8.743 1.00 93.88 82 VAL A O 1
ATOM 627 N N . LEU A 1 83 ? 8.602 -7.868 -8.763 1.00 94.00 83 LEU A N 1
ATOM 628 C CA . LEU A 1 83 ? 9.142 -9.183 -8.417 1.00 94.00 83 LEU A CA 1
ATOM 629 C C . LEU A 1 83 ? 9.862 -9.845 -9.599 1.00 94.00 83 LEU A C 1
ATOM 631 O O . LEU A 1 83 ? 10.988 -10.317 -9.421 1.00 94.00 83 LEU A O 1
ATOM 635 N N . CYS A 1 84 ? 9.267 -9.833 -10.796 1.00 94.19 84 CYS A N 1
ATOM 636 C CA . CYS A 1 84 ? 9.855 -10.383 -12.022 1.00 94.19 84 CYS A CA 1
ATOM 637 C C . CYS A 1 84 ? 11.187 -9.707 -12.372 1.00 94.19 84 CYS A C 1
ATOM 639 O O . CYS A 1 84 ? 12.181 -10.389 -12.625 1.00 94.19 84 CYS A O 1
ATOM 641 N N . LEU A 1 85 ? 11.228 -8.375 -12.309 1.00 93.62 85 LEU A N 1
ATOM 642 C CA . LEU A 1 85 ? 12.419 -7.558 -12.556 1.00 93.62 85 LEU A CA 1
ATOM 643 C C . LEU A 1 85 ? 13.381 -7.525 -11.360 1.00 93.62 85 LEU A C 1
ATOM 645 O O . LEU A 1 85 ? 14.455 -6.937 -11.446 1.00 93.62 85 LEU A O 1
ATOM 649 N N . LYS A 1 86 ? 13.016 -8.151 -10.232 1.00 94.31 86 LYS A N 1
ATOM 650 C CA . LYS A 1 86 ? 13.804 -8.189 -8.989 1.00 94.31 86 LYS A CA 1
ATOM 651 C C . LYS A 1 86 ? 14.206 -6.797 -8.484 1.00 94.31 86 LYS A C 1
ATOM 653 O O . LYS A 1 86 ? 15.248 -6.651 -7.845 1.00 94.31 86 LYS A O 1
ATOM 658 N N . VAL A 1 87 ? 13.362 -5.785 -8.701 1.00 92.25 87 VAL A N 1
ATOM 659 C CA . VAL A 1 87 ? 13.614 -4.379 -8.324 1.00 92.25 87 VAL A CA 1
ATOM 660 C C . VAL A 1 87 ? 14.002 -4.249 -6.846 1.00 92.25 87 VAL A C 1
ATOM 662 O O . VAL A 1 87 ? 14.964 -3.559 -6.514 1.00 92.25 87 VAL A O 1
ATOM 665 N N . HIS A 1 88 ? 13.348 -5.013 -5.966 1.00 89.62 88 HIS A N 1
ATOM 666 C CA . HIS A 1 88 ? 13.633 -5.076 -4.525 1.00 89.62 88 HIS A CA 1
ATOM 667 C C . HIS A 1 88 ? 15.091 -5.434 -4.161 1.00 89.62 88 HIS A C 1
ATOM 669 O O . HIS A 1 88 ? 15.513 -5.203 -3.030 1.00 89.62 88 HIS A O 1
ATOM 675 N N . ARG A 1 89 ? 15.878 -6.013 -5.081 1.00 92.25 89 ARG A N 1
ATOM 676 C CA . ARG A 1 89 ? 17.308 -6.314 -4.873 1.00 92.25 89 ARG A CA 1
ATOM 677 C C . ARG A 1 89 ? 18.232 -5.155 -5.236 1.00 92.25 89 ARG A C 1
ATOM 679 O O . ARG A 1 89 ? 19.398 -5.175 -4.849 1.00 92.25 89 ARG A O 1
ATOM 686 N N . HIS A 1 90 ? 17.734 -4.192 -6.003 1.00 91.69 90 HIS A N 1
ATOM 687 C CA . HIS A 1 90 ? 18.510 -3.092 -6.570 1.00 91.69 90 HIS A CA 1
ATOM 688 C C . HIS A 1 90 ? 18.239 -1.757 -5.874 1.00 91.69 90 HIS A C 1
ATOM 690 O O . HIS A 1 90 ? 19.112 -0.890 -5.895 1.00 91.69 90 HIS A O 1
ATOM 696 N N . VAL A 1 91 ? 17.076 -1.611 -5.232 1.00 89.06 91 VAL A N 1
ATOM 697 C CA . VAL A 1 91 ? 16.768 -0.464 -4.371 1.00 89.06 91 VAL A CA 1
ATOM 698 C C . VAL A 1 91 ? 17.674 -0.498 -3.128 1.00 89.06 91 VAL A C 1
ATOM 700 O O . VAL A 1 91 ? 17.765 -1.542 -2.470 1.00 89.06 91 VAL A O 1
ATOM 703 N N . PRO A 1 92 ? 18.370 0.607 -2.794 1.00 89.56 92 PRO A N 1
ATOM 704 C CA . PRO A 1 92 ? 19.241 0.660 -1.629 1.00 89.56 92 PRO A CA 1
ATOM 705 C C . PRO A 1 92 ? 18.491 0.341 -0.334 1.00 89.56 92 PRO A C 1
ATOM 707 O O . PRO A 1 92 ? 17.414 0.867 -0.057 1.00 89.56 92 PRO A O 1
ATOM 710 N N . LYS A 1 93 ? 19.099 -0.497 0.508 1.00 84.75 93 LYS A N 1
ATOM 711 C CA . LYS A 1 93 ? 18.617 -0.697 1.878 1.00 84.75 93 LYS A CA 1
ATOM 712 C C . LYS A 1 93 ? 18.859 0.586 2.682 1.00 84.75 93 LYS A C 1
ATOM 714 O O . LYS A 1 93 ? 19.847 1.276 2.448 1.00 84.75 93 LYS A O 1
ATOM 719 N N . ASN A 1 94 ? 17.994 0.864 3.657 1.00 82.69 94 ASN A N 1
ATOM 720 C CA . ASN A 1 94 ? 18.118 1.982 4.608 1.00 82.69 94 ASN A CA 1
ATOM 721 C C . ASN A 1 94 ? 17.864 3.387 4.026 1.00 82.69 94 ASN A C 1
ATOM 723 O O . ASN A 1 94 ? 18.451 4.358 4.492 1.00 82.69 94 ASN A O 1
ATOM 727 N N . GLY A 1 95 ? 16.979 3.506 3.031 1.00 79.69 95 GLY A N 1
ATOM 728 C CA . GLY A 1 95 ? 16.489 4.811 2.565 1.00 79.69 95 GLY A CA 1
ATOM 729 C C . GLY A 1 95 ? 17.426 5.560 1.615 1.00 79.69 95 GLY A C 1
ATOM 730 O O . GLY A 1 95 ? 17.235 6.751 1.389 1.00 79.69 95 GLY A O 1
ATOM 731 N N . GLY A 1 96 ? 18.430 4.885 1.048 1.00 85.56 96 GLY A N 1
ATOM 732 C CA . GLY A 1 96 ? 19.197 5.440 -0.067 1.00 85.56 96 GLY A CA 1
ATOM 733 C C . GLY A 1 96 ? 18.342 5.543 -1.334 1.00 85.56 96 GLY A C 1
ATOM 734 O O . GLY A 1 96 ? 17.463 4.713 -1.569 1.00 85.56 96 GLY A O 1
ATOM 735 N N . THR A 1 97 ? 18.610 6.546 -2.165 1.00 90.38 97 THR A N 1
ATOM 736 C CA . THR A 1 97 ? 17.906 6.755 -3.435 1.00 90.38 97 THR A CA 1
ATOM 737 C C . THR A 1 97 ? 18.637 6.077 -4.596 1.00 90.38 97 THR A C 1
ATOM 739 O O . THR A 1 97 ? 19.851 5.873 -4.566 1.00 90.38 97 THR A O 1
ATOM 742 N N . ILE A 1 98 ? 17.888 5.705 -5.633 1.00 93.25 98 ILE A N 1
ATOM 743 C CA . ILE A 1 98 ? 18.407 5.224 -6.916 1.00 93.25 98 ILE A CA 1
ATOM 744 C C . ILE A 1 98 ? 17.655 5.948 -8.032 1.00 93.25 98 ILE A C 1
ATOM 746 O O . ILE A 1 98 ? 16.450 6.166 -7.914 1.00 93.25 98 ILE A O 1
ATOM 750 N N . SER A 1 99 ? 18.351 6.351 -9.095 1.00 94.88 99 SER A N 1
ATOM 751 C CA . SER A 1 99 ? 17.690 6.970 -10.245 1.00 94.88 99 SER A CA 1
ATOM 752 C C . SER A 1 99 ? 16.904 5.925 -11.049 1.00 94.88 99 SER A C 1
ATOM 754 O O . SER A 1 99 ? 17.280 4.750 -11.087 1.00 94.88 99 SER A O 1
ATOM 756 N N . LEU A 1 100 ? 15.838 6.339 -11.743 1.00 94.00 100 LEU A N 1
ATOM 757 C CA . LEU A 1 100 ? 15.081 5.433 -12.621 1.00 94.00 100 LEU A CA 1
ATOM 758 C C . LEU A 1 100 ? 15.959 4.868 -13.752 1.00 94.00 100 LEU A C 1
ATOM 760 O O . LEU A 1 100 ? 15.787 3.717 -14.144 1.00 94.00 100 LEU A O 1
ATOM 764 N N . VAL A 1 101 ? 16.939 5.644 -14.229 1.00 96.00 101 VAL A N 1
ATOM 765 C CA . VAL A 1 101 ? 17.900 5.220 -15.262 1.00 96.00 101 VAL A CA 1
ATOM 766 C C . VAL A 1 101 ? 18.808 4.105 -14.744 1.00 96.00 101 VAL A C 1
ATOM 768 O O . VAL A 1 101 ? 18.948 3.070 -15.396 1.00 96.00 101 VAL A O 1
ATOM 771 N N . ASP A 1 102 ? 19.373 4.268 -13.548 1.00 95.00 102 ASP A N 1
ATOM 772 C CA . ASP A 1 102 ? 20.231 3.249 -12.936 1.00 95.00 102 ASP A CA 1
ATOM 773 C C . ASP A 1 102 ? 19.439 1.993 -12.571 1.00 95.00 102 ASP A C 1
ATOM 775 O O . ASP A 1 102 ? 19.945 0.872 -12.679 1.00 95.00 102 ASP A O 1
ATOM 779 N N . LEU A 1 103 ? 18.186 2.162 -12.144 1.00 94.31 103 LEU A N 1
ATOM 780 C CA . LEU A 1 103 ? 17.304 1.046 -11.840 1.00 94.31 103 LEU A CA 1
ATOM 781 C C . LEU A 1 103 ? 16.931 0.269 -13.110 1.00 94.31 103 LEU A C 1
ATOM 783 O O . LEU A 1 103 ? 16.990 -0.962 -13.106 1.00 94.31 103 LEU A O 1
ATOM 787 N N . ALA A 1 104 ? 16.625 0.959 -14.210 1.00 94.94 104 ALA A N 1
ATOM 788 C CA . ALA A 1 104 ? 16.395 0.344 -15.515 1.00 94.94 104 ALA A CA 1
ATOM 789 C C . ALA A 1 104 ? 17.629 -0.438 -15.990 1.00 94.94 104 ALA A C 1
ATOM 791 O O . ALA A 1 104 ? 17.522 -1.615 -16.334 1.00 94.94 104 ALA A O 1
ATOM 792 N N . ALA A 1 105 ? 18.821 0.158 -15.885 1.00 95.56 105 ALA A N 1
ATOM 793 C CA . ALA A 1 105 ? 20.075 -0.504 -16.236 1.00 95.56 105 ALA A CA 1
ATOM 794 C C . ALA A 1 105 ? 20.333 -1.768 -15.394 1.00 95.56 105 ALA A C 1
ATOM 796 O O . ALA A 1 105 ? 20.709 -2.808 -15.932 1.00 95.56 105 ALA A O 1
ATOM 797 N N . LYS A 1 106 ? 20.090 -1.718 -14.077 1.00 94.88 106 LYS A N 1
ATOM 798 C CA . LYS A 1 106 ? 20.277 -2.869 -13.171 1.00 94.88 106 LYS A CA 1
ATOM 799 C C . LYS A 1 106 ? 19.256 -3.987 -13.376 1.00 94.88 106 LYS A C 1
ATOM 801 O O . LYS A 1 106 ? 19.573 -5.140 -13.102 1.00 94.88 106 LYS A O 1
ATOM 806 N N . THR A 1 107 ? 18.052 -3.648 -13.827 1.00 93.75 107 THR A N 1
ATOM 807 C CA . THR A 1 107 ? 16.960 -4.606 -14.066 1.00 93.75 107 THR A CA 1
ATOM 808 C C . THR A 1 107 ? 16.946 -5.146 -15.497 1.00 93.75 107 THR A C 1
ATOM 810 O O . THR A 1 107 ? 16.200 -6.080 -15.782 1.00 93.75 107 THR A O 1
ATOM 813 N N . GLY A 1 108 ? 17.764 -4.586 -16.398 1.00 92.81 108 G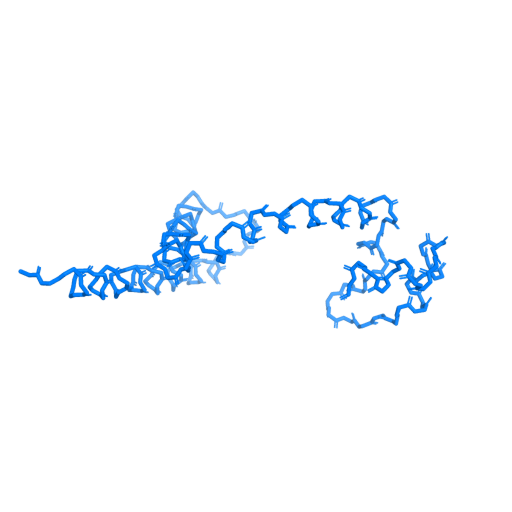LY A N 1
ATOM 814 C CA . GLY A 1 108 ? 17.725 -4.901 -17.829 1.00 92.81 108 GLY A CA 1
ATOM 815 C C . GLY A 1 108 ? 16.434 -4.432 -18.508 1.00 92.81 108 GLY A C 1
ATOM 816 O O . GLY A 1 108 ? 16.050 -4.983 -19.537 1.00 92.81 108 GLY A O 1
ATOM 817 N N . SER A 1 109 ? 15.748 -3.456 -17.910 1.00 92.81 109 SER A N 1
ATOM 818 C CA . SER A 1 109 ? 14.465 -2.926 -18.368 1.00 92.81 109 SER A CA 1
ATOM 819 C C . SER A 1 109 ? 14.634 -1.577 -19.074 1.00 92.81 109 SER A C 1
ATOM 821 O O . SER A 1 109 ? 15.713 -0.985 -19.079 1.00 92.81 109 SER A O 1
ATOM 823 N N . SER A 1 110 ? 13.553 -1.068 -19.667 1.00 94.25 110 SER A N 1
ATOM 824 C CA . SER A 1 110 ? 13.519 0.297 -20.196 1.00 94.25 110 SER A CA 1
ATOM 825 C C . SER A 1 110 ? 13.169 1.303 -19.099 1.00 94.25 110 SER A C 1
ATOM 827 O O . SER A 1 110 ? 12.415 0.995 -18.176 1.00 94.25 110 SER A O 1
ATOM 829 N N . VAL A 1 111 ? 13.679 2.530 -19.229 1.00 95.00 111 VAL A N 1
ATOM 830 C CA . VAL A 1 111 ? 13.342 3.631 -18.310 1.00 95.00 111 VAL A CA 1
ATOM 831 C C . VAL A 1 111 ? 11.843 3.926 -18.334 1.00 95.00 111 VAL A C 1
ATOM 833 O O . VAL A 1 111 ? 11.266 4.148 -17.279 1.00 95.00 111 VAL A O 1
ATOM 836 N N . VAL A 1 112 ? 11.218 3.842 -19.513 1.00 95.06 112 VAL A N 1
ATOM 837 C CA . VAL A 1 112 ? 9.772 4.043 -19.693 1.00 95.06 112 VAL A CA 1
ATOM 838 C C . VAL A 1 112 ? 8.974 3.014 -18.893 1.00 95.06 112 VAL A C 1
ATOM 840 O O . VAL A 1 112 ? 8.079 3.373 -18.144 1.00 95.06 112 VAL A O 1
ATOM 843 N N . LEU A 1 113 ? 9.326 1.727 -18.984 1.00 90.62 113 LEU A N 1
ATOM 844 C CA . LEU A 1 113 ? 8.619 0.699 -18.218 1.00 90.62 113 LEU A CA 1
ATOM 845 C C . LEU A 1 113 ? 8.809 0.882 -16.705 1.00 90.62 113 LEU A C 1
ATOM 847 O O . LEU A 1 113 ? 7.881 0.649 -15.943 1.00 90.62 113 LEU A O 1
ATOM 851 N N . ILE A 1 114 ? 10.000 1.293 -16.264 1.00 92.75 114 ILE A N 1
ATOM 852 C CA . ILE A 1 114 ? 10.265 1.549 -14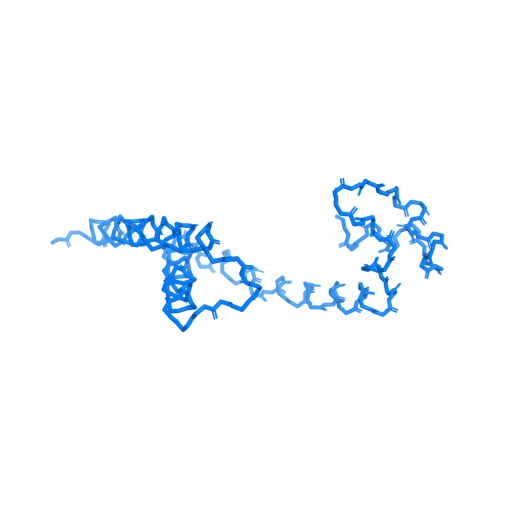.844 1.00 92.75 114 ILE A CA 1
ATOM 853 C C . ILE A 1 114 ? 9.493 2.779 -14.337 1.00 92.75 114 ILE A C 1
ATOM 855 O O . ILE A 1 114 ? 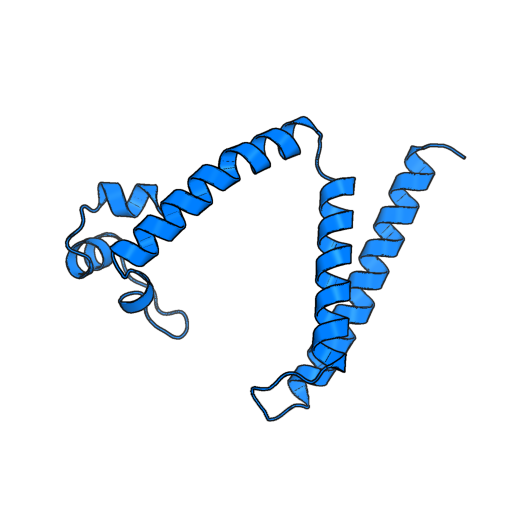9.019 2.735 -13.207 1.00 92.75 114 ILE A O 1
ATOM 859 N N . SER A 1 115 ? 9.318 3.832 -15.144 1.00 93.44 115 SER A N 1
ATOM 860 C CA . SER A 1 115 ? 8.543 5.025 -14.757 1.00 93.44 115 SER A CA 1
ATOM 861 C C . SER A 1 115 ? 7.032 4.811 -14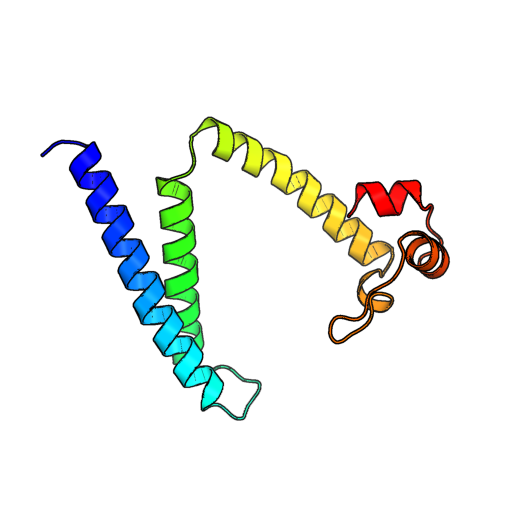.732 1.00 93.44 115 SER A C 1
ATOM 863 O O . SER A 1 115 ? 6.335 5.536 -14.047 1.00 93.44 115 S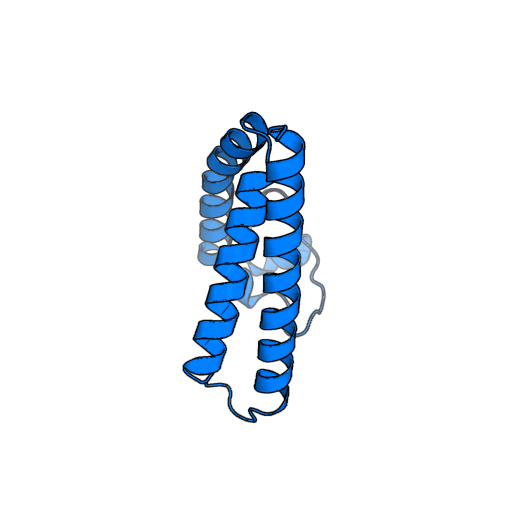ER A O 1
ATOM 865 N N . GLU A 1 116 ? 6.501 3.838 -15.472 1.00 89.81 116 GLU A N 1
ATOM 866 C CA . GLU A 1 116 ? 5.069 3.498 -15.392 1.00 89.81 116 GLU A CA 1
ATOM 867 C C . GLU A 1 116 ? 4.732 2.685 -14.128 1.00 89.81 116 GLU A C 1
ATOM 869 O O . GLU A 1 116 ? 3.569 2.545 -13.762 1.00 89.81 116 GLU A O 1
ATOM 874 N N . VAL A 1 117 ? 5.745 2.117 -13.462 1.00 88.31 117 VAL A N 1
ATOM 875 C CA . VAL A 1 117 ? 5.580 1.310 -12.242 1.00 88.31 117 VAL A CA 1
ATOM 876 C C . VAL A 1 117 ? 5.736 2.146 -10.960 1.00 88.31 117 VAL A C 1
ATOM 878 O O . VAL A 1 117 ? 5.221 1.730 -9.922 1.00 88.31 117 VAL A O 1
ATOM 881 N N . PHE A 1 118 ? 6.439 3.285 -11.011 1.00 85.50 118 PHE A N 1
ATOM 882 C CA . PHE A 1 118 ? 6.799 4.129 -9.858 1.00 85.50 118 PHE A CA 1
ATOM 883 C C . PHE A 1 118 ? 6.539 5.608 -10.126 1.00 85.50 118 PHE A C 1
ATOM 885 O O . PHE A 1 118 ? 5.983 6.263 -9.218 1.00 85.50 118 PHE A O 1
#

Solvent-accessible surface area (backbone atoms only — not comparable to full-atom values): 6754 Å² total; per-residue (Å²): 133,59,70,67,63,55,51,52,54,49,49,52,52,34,52,51,50,30,53,56,30,46,53,51,33,53,58,48,55,75,69,48,95,53,98,68,76,50,73,69,45,50,52,32,48,49,54,28,52,53,33,50,52,51,46,46,64,72,70,50,51,73,69,54,50,54,50,52,60,60,46,50,55,56,53,51,52,41,52,49,48,39,58,75,47,42,44,82,77,71,55,50,78,91,81,50,86,74,54,62,63,59,50,13,64,75,46,77,50,50,51,68,65,50,58,76,66,104

Mean predicted aligned error: 8.59 Å

Foldseek 3Di:
DDPVVVLVVLLVVLVVLLVVLVVVLVVQVVVDPDPDDDPSSVVSVVSNVVSVVVNCVSPDDPVNVVVVVVCVVVVVVLVVVCVLLVLVVVQDPPPDDDDLVVSCVSSVHDSVVSVVSD

Organism: Aspergillus oryzae (NCBI:txid5062)